Protein AF-A0A1H8EI28-F1 (afdb_monomer)

Radius of gyration: 24.83 Å; Cα contacts (8 Å, |Δi|>4): 135; chains: 1; bounding box: 76×36×59 Å

Sequence (163 aa):
MAGVNFTVLGVEECAAFFKELGKVPQKTVKKAARAGAVMVRKKILSSGHLPVKDGHLRDSIIVMERKNGKKRNRSGKAEFDVANNPDLNFVFQKKIKEVGKYGGTSQTGYYPASMEYGFKSAKGFVPGHHYMRDTAEAEESAVQNKMLEVISKDIDALQRGMK

Mean predicted aligned error: 13.64 Å

Secondary structure (DSSP, 8-state):
--------TTHHHHHHHHHHT-S--HHHHHHHHHHHHHHHHHHHHHSS-SPP--SHHHHTEEEEE-GGGG-TT--PPPPEEEEE-GGGHHHHEEEPSSTTTTS-S-SEEEHHHHHHH-EEETTEEE----HHHHHHHHTHHHHHHHHHHHHHHHHHHHHHHT-

Foldseek 3Di:
DDDDDDDDPCPVVVVVVCVVVVDQPPVLLVVLLVQLVVVLVVLLVVVVLDDDPPVLQVVQWDWAFDCVCPPPPDNDPTDIDTGGHPVCCVVQWDADPDACPFDDNDRTDGPVVCQQAFDADPVGTDGHPVSSPVSCVVCVVVSVVSSVVSSVVVVVVVVVVVD

Structure (mmCIF, N/CA/C/O backbone):
data_AF-A0A1H8EI28-F1
#
_entry.id   AF-A0A1H8EI28-F1
#
loop_
_atom_site.group_PDB
_atom_site.id
_atom_site.type_symbol
_atom_site.label_atom_id
_atom_site.label_alt_id
_atom_site.label_comp_id
_atom_site.label_asym_id
_atom_site.label_entity_id
_atom_site.label_seq_id
_atom_site.pdbx_PDB_ins_code
_atom_site.Cartn_x
_atom_site.Cartn_y
_atom_site.Cartn_z
_atom_site.occupancy
_atom_site.B_iso_or_equiv
_atom_site.auth_seq_id
_atom_site.auth_comp_id
_atom_site.auth_asym_id
_atom_site.auth_atom_id
_atom_site.pdbx_PDB_model_num
ATOM 1 N N . MET A 1 1 ? -40.457 16.018 -12.475 1.00 41.28 1 MET A N 1
ATOM 2 C CA . MET A 1 1 ? -39.959 14.996 -11.531 1.00 41.28 1 MET A CA 1
ATOM 3 C C . MET A 1 1 ? -39.845 15.659 -10.173 1.00 41.28 1 MET A C 1
ATOM 5 O O . MET A 1 1 ? -39.185 16.686 -10.088 1.00 41.28 1 MET A O 1
ATOM 9 N N . ALA A 1 2 ? -40.576 15.174 -9.170 1.00 46.12 2 ALA A N 1
ATOM 10 C CA . ALA A 1 2 ? -40.601 15.784 -7.844 1.00 46.12 2 ALA A CA 1
ATOM 11 C C . ALA A 1 2 ? -39.224 15.626 -7.180 1.00 46.12 2 ALA A C 1
ATOM 13 O O . ALA A 1 2 ? -38.759 14.504 -6.987 1.00 46.12 2 ALA A O 1
ATOM 14 N N . GLY A 1 3 ? -38.555 16.747 -6.901 1.00 48.47 3 GLY A N 1
ATOM 15 C CA . GLY A 1 3 ? -37.279 16.769 -6.191 1.00 48.47 3 GLY A CA 1
ATOM 16 C C . GLY A 1 3 ? -37.493 16.309 -4.756 1.00 48.47 3 GLY A C 1
ATOM 17 O O . GLY A 1 3 ? -38.261 16.921 -4.016 1.00 48.47 3 GLY A O 1
ATOM 18 N N . VAL A 1 4 ? -36.861 15.201 -4.377 1.00 48.41 4 VAL A N 1
ATOM 19 C CA . VAL A 1 4 ? -36.917 14.717 -3.000 1.00 48.41 4 VAL A CA 1
ATOM 20 C C . VAL A 1 4 ? -35.989 15.598 -2.167 1.00 48.41 4 VAL A C 1
ATOM 22 O O . VAL A 1 4 ? -34.771 15.532 -2.304 1.00 48.41 4 VAL A O 1
ATOM 25 N N . ASN A 1 5 ? -36.579 16.451 -1.332 1.00 46.69 5 ASN A N 1
ATOM 26 C CA . ASN A 1 5 ? -35.862 17.258 -0.352 1.00 46.69 5 ASN A CA 1
ATOM 27 C C . ASN A 1 5 ? -35.710 16.431 0.928 1.00 46.69 5 ASN A C 1
ATOM 29 O O . ASN A 1 5 ? -36.695 16.191 1.623 1.00 46.69 5 ASN A O 1
ATOM 33 N N . PHE A 1 6 ? -34.495 15.984 1.242 1.00 53.25 6 PHE A N 1
ATOM 34 C CA . PHE A 1 6 ? -34.201 15.361 2.534 1.00 53.25 6 PHE A CA 1
ATOM 35 C C . PHE A 1 6 ? -33.633 16.422 3.476 1.00 53.25 6 PHE A C 1
ATOM 37 O O . PHE A 1 6 ? -32.606 17.034 3.186 1.00 53.25 6 PHE A O 1
ATOM 44 N N . THR A 1 7 ? -34.284 16.621 4.617 1.00 57.53 7 THR A N 1
ATOM 45 C CA . THR A 1 7 ? -33.734 17.361 5.752 1.00 57.53 7 THR A CA 1
ATOM 46 C C . THR A 1 7 ? -33.052 16.369 6.684 1.00 57.53 7 THR A C 1
ATOM 48 O O . THR A 1 7 ? -33.690 15.497 7.271 1.00 57.53 7 THR A O 1
ATOM 51 N N . VAL A 1 8 ? -31.729 16.470 6.800 1.00 58.19 8 VAL A N 1
ATOM 52 C CA . VAL A 1 8 ? -30.965 15.654 7.748 1.00 58.19 8 VAL A CA 1
ATOM 53 C C . VAL A 1 8 ? -31.115 16.291 9.127 1.00 58.19 8 VAL A C 1
ATOM 55 O O . VAL A 1 8 ? -30.516 17.325 9.413 1.00 58.19 8 VAL A O 1
ATOM 58 N N . LEU A 1 9 ? -31.964 15.704 9.966 1.00 55.00 9 LEU A N 1
ATOM 59 C CA . LEU A 1 9 ? -32.138 16.118 11.359 1.00 55.00 9 LEU A CA 1
ATOM 60 C C . LEU A 1 9 ? -30.943 15.626 12.196 1.00 55.00 9 LEU A C 1
ATOM 62 O O . LEU A 1 9 ? -30.481 14.502 12.005 1.00 55.00 9 LEU A O 1
ATOM 66 N N . GLY A 1 10 ? -30.439 16.468 13.104 1.00 61.78 10 GLY A N 1
ATOM 67 C CA . GLY A 1 10 ? -29.381 16.102 14.059 1.00 61.78 10 GLY A CA 1
ATOM 68 C C . GLY A 1 10 ? -27.937 16.379 13.618 1.00 61.78 10 GLY A C 1
ATOM 69 O O . GLY A 1 10 ? -27.001 15.996 14.314 1.00 61.78 10 GLY A O 1
ATOM 70 N N . VAL A 1 11 ? -27.710 17.070 12.493 1.00 70.56 11 VAL A N 1
ATOM 71 C CA . VAL A 1 11 ? -26.342 17.424 12.047 1.00 70.56 11 VAL A CA 1
ATOM 72 C C . VAL A 1 11 ? -25.668 18.392 13.022 1.00 70.56 11 VAL A C 1
ATOM 74 O O . VAL A 1 11 ? -24.495 18.224 13.352 1.00 70.56 11 VAL A O 1
ATOM 77 N N . GLU A 1 12 ? -26.413 19.381 13.515 1.00 70.06 12 GLU A N 1
ATOM 78 C CA . GLU A 1 12 ? -25.914 20.357 14.490 1.00 70.06 12 GLU A CA 1
ATOM 79 C C . GLU A 1 12 ? -25.647 19.715 15.856 1.00 70.06 12 GLU A C 1
ATOM 81 O O . GLU A 1 12 ? -24.627 20.002 16.479 1.00 70.06 12 GLU A O 1
ATOM 86 N N . GLU A 1 13 ? -26.499 18.780 16.279 1.00 67.31 13 GLU A N 1
ATOM 87 C CA . GLU A 1 13 ? -26.336 18.000 17.511 1.00 67.31 13 GLU A CA 1
ATOM 88 C C . GLU A 1 13 ? -25.124 17.067 17.419 1.00 67.31 13 GLU A C 1
ATOM 90 O O . GLU A 1 13 ? -24.310 17.022 18.338 1.00 67.31 13 GLU A O 1
ATOM 95 N N . CYS A 1 14 ? -24.924 16.392 16.280 1.00 63.12 14 CYS A N 1
ATOM 96 C CA . CYS A 1 14 ? -23.700 15.641 16.011 1.00 63.12 14 CYS A CA 1
ATOM 97 C C . CYS A 1 14 ? -22.464 16.548 16.047 1.00 63.12 14 CYS A C 1
ATOM 99 O O . CYS A 1 14 ? -21.460 16.191 16.660 1.00 63.12 14 CYS A O 1
ATOM 101 N N . ALA A 1 15 ? -22.516 17.725 15.419 1.00 64.75 15 ALA A N 1
ATOM 102 C CA . ALA A 1 15 ? -21.398 18.666 15.407 1.00 64.75 15 ALA A CA 1
ATOM 103 C C . ALA A 1 15 ? -21.073 19.211 16.812 1.00 64.75 15 ALA A C 1
ATOM 105 O O . ALA A 1 15 ? -19.897 19.333 17.166 1.00 64.75 15 ALA A O 1
ATOM 106 N N . ALA A 1 16 ? -22.092 19.500 17.626 1.00 67.06 16 ALA A N 1
ATOM 107 C CA . ALA A 1 16 ? -21.946 19.899 19.023 1.00 67.06 16 ALA A CA 1
ATOM 108 C C . ALA A 1 16 ? -21.378 18.756 19.880 1.00 67.06 16 ALA A C 1
ATOM 110 O O . ALA A 1 16 ? -20.442 18.973 20.645 1.00 67.06 16 ALA A O 1
ATOM 111 N N . PHE A 1 17 ? -21.844 17.526 19.663 1.00 61.97 17 PHE A N 1
ATOM 112 C CA . PHE A 1 17 ? -21.343 16.331 20.335 1.00 61.97 17 PHE A CA 1
ATOM 113 C C . PHE A 1 17 ? -19.871 16.048 20.000 1.00 61.97 17 PHE A C 1
ATOM 115 O O . PHE A 1 17 ? -19.081 15.744 20.890 1.00 61.97 17 PHE A O 1
ATOM 122 N N . PHE A 1 18 ? -19.448 16.224 18.742 1.00 62.34 18 PHE A N 1
ATOM 123 C CA . PHE A 1 18 ? -18.032 16.127 18.362 1.00 62.34 18 PHE A CA 1
ATOM 124 C C . PHE A 1 18 ? -17.171 17.252 18.958 1.00 62.34 18 PHE A C 1
ATOM 126 O O . PHE A 1 18 ? -15.996 17.014 19.249 1.00 62.34 18 PHE A O 1
ATOM 133 N N . LYS A 1 19 ? -17.736 18.451 19.174 1.00 64.31 19 LYS A N 1
ATOM 134 C CA . LYS A 1 19 ? -17.075 19.538 19.918 1.00 64.31 19 LYS A CA 1
ATOM 135 C C . LYS A 1 19 ? -16.934 19.210 21.410 1.00 64.31 19 LYS A C 1
ATOM 137 O O . LYS A 1 19 ? -15.854 19.427 21.951 1.00 64.31 19 LYS A O 1
ATOM 142 N N . GLU A 1 20 ? -17.968 18.662 22.052 1.00 61.84 20 GLU A N 1
ATOM 143 C CA . GLU A 1 20 ? -17.941 18.254 23.469 1.00 61.84 20 GLU A CA 1
ATOM 144 C C . GLU A 1 20 ? -17.025 17.054 23.729 1.00 61.84 20 GLU A C 1
ATOM 146 O O . GLU A 1 20 ? -16.303 17.033 24.725 1.00 61.84 20 GLU A O 1
ATOM 151 N N . LEU A 1 21 ? -16.976 16.080 22.813 1.00 62.72 21 LEU A N 1
ATOM 152 C CA . LEU A 1 21 ? -16.053 14.944 22.910 1.00 62.72 21 LEU A CA 1
ATOM 153 C C . LEU A 1 21 ? -14.578 15.366 22.850 1.00 62.72 21 LEU A C 1
ATOM 155 O O . LEU A 1 21 ? -13.703 14.591 23.240 1.00 62.72 21 LEU A O 1
ATOM 159 N N . GLY A 1 22 ? -14.290 16.564 22.331 1.00 67.38 22 GLY A N 1
ATOM 160 C CA . GLY A 1 22 ? -12.957 17.147 22.188 1.00 67.38 22 GLY A CA 1
ATOM 161 C C . GLY A 1 22 ? -12.066 16.400 21.190 1.00 67.38 22 GLY A C 1
ATOM 162 O O . GLY A 1 22 ? -11.746 16.908 20.118 1.00 67.38 22 GLY A O 1
ATOM 163 N N . LYS A 1 23 ? -11.640 15.180 21.538 1.00 62.19 23 LYS A N 1
ATOM 164 C CA . LYS A 1 23 ? -10.905 14.251 20.672 1.00 62.19 23 LYS A CA 1
ATOM 165 C C . LYS A 1 23 ? -11.630 12.914 20.656 1.00 62.19 23 LYS A C 1
ATOM 167 O O . LYS A 1 23 ? -11.669 12.211 21.663 1.00 62.19 23 LYS A O 1
ATOM 172 N N . VAL A 1 24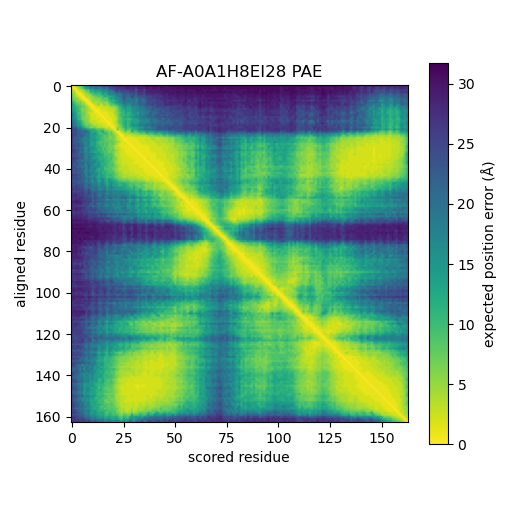 ? -12.122 12.523 19.483 1.00 68.00 24 VAL A N 1
ATOM 173 C CA . VAL A 1 24 ? -12.603 11.155 19.254 1.00 68.00 24 VAL A CA 1
ATOM 174 C C . VAL A 1 24 ? -11.494 10.179 19.672 1.00 68.00 24 VAL A C 1
ATOM 176 O O . VAL A 1 24 ? -10.334 10.393 19.289 1.00 68.00 24 VAL A O 1
ATOM 179 N N . PRO A 1 25 ? -11.793 9.120 20.450 1.00 78.19 25 PRO A N 1
ATOM 180 C CA . PRO A 1 25 ? -10.777 8.187 20.904 1.00 78.19 25 PRO A CA 1
ATOM 181 C C . PRO A 1 25 ? -9.934 7.683 19.734 1.00 78.19 25 PRO A C 1
ATOM 183 O O . PRO A 1 25 ? -10.450 7.190 18.729 1.00 78.19 25 PRO A O 1
ATOM 186 N N . GLN A 1 26 ? -8.609 7.769 19.865 1.00 80.06 26 GLN A N 1
ATOM 187 C CA . GLN A 1 26 ? -7.695 7.403 18.779 1.00 80.06 26 GLN A CA 1
ATOM 188 C C . GLN A 1 26 ? -7.910 5.952 18.306 1.00 80.06 26 GLN A C 1
ATOM 190 O O . GLN A 1 26 ? -7.687 5.637 17.138 1.00 80.06 26 GLN A O 1
ATOM 195 N N . LYS A 1 27 ? -8.361 5.063 19.204 1.00 82.81 27 LYS A N 1
ATOM 196 C CA . LYS A 1 27 ? -8.732 3.676 18.883 1.00 82.81 27 LYS A CA 1
ATOM 197 C C . LYS A 1 27 ? -9.883 3.614 17.872 1.00 82.81 27 LYS A C 1
ATOM 199 O O . LYS A 1 27 ? -9.766 2.890 16.885 1.00 82.81 27 LYS A O 1
ATOM 204 N N . THR A 1 28 ? -10.927 4.411 18.073 1.00 86.31 28 THR A N 1
ATOM 205 C CA . THR A 1 28 ? -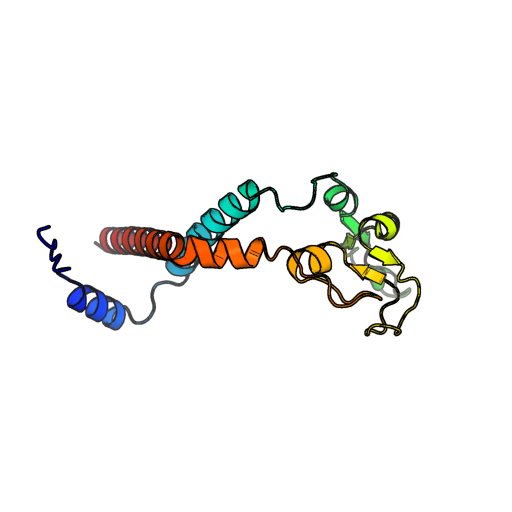12.097 4.508 17.190 1.00 86.31 28 THR A CA 1
ATOM 206 C C . THR A 1 28 ? -11.711 5.044 15.817 1.00 86.31 28 THR A C 1
ATOM 208 O O . THR A 1 28 ? -12.014 4.425 14.797 1.00 86.31 28 THR A O 1
ATOM 211 N N . VAL A 1 29 ? -10.929 6.127 15.778 1.00 85.81 29 VAL A N 1
ATOM 212 C CA . VAL A 1 29 ? -10.443 6.717 14.519 1.00 85.81 29 VAL A CA 1
ATOM 213 C C . VAL A 1 29 ? -9.576 5.723 13.741 1.00 85.81 29 VAL A C 1
ATOM 215 O O . VAL A 1 29 ? -9.779 5.522 12.546 1.00 85.81 29 VAL A O 1
ATOM 218 N N . LYS A 1 30 ? -8.646 5.030 14.415 1.00 89.06 30 LYS A N 1
ATOM 219 C CA . LYS A 1 30 ? -7.808 3.989 13.792 1.00 89.06 30 LYS A CA 1
ATOM 220 C C . LYS A 1 30 ? -8.646 2.837 13.232 1.00 89.06 30 LYS A C 1
ATOM 222 O O . LYS A 1 30 ? -8.347 2.335 12.149 1.00 89.06 30 LYS A O 1
ATOM 227 N N . LYS A 1 31 ? -9.690 2.415 13.951 1.00 89.62 31 LYS A N 1
ATOM 228 C CA . LYS A 1 31 ? -10.606 1.347 13.524 1.00 89.62 31 LYS A CA 1
ATOM 229 C C . LYS A 1 31 ? -11.379 1.746 12.265 1.00 89.62 31 LYS A C 1
ATOM 231 O O . LYS A 1 31 ? -11.426 0.966 11.315 1.00 89.62 31 LYS A O 1
ATOM 236 N N . ALA A 1 32 ? -11.906 2.966 12.229 1.00 88.38 32 ALA A N 1
ATOM 237 C CA . ALA A 1 32 ? -12.607 3.508 11.072 1.00 88.38 32 ALA A CA 1
ATOM 238 C C . ALA A 1 32 ? -11.685 3.677 9.860 1.00 88.38 32 ALA A C 1
ATOM 240 O O . ALA A 1 32 ? -11.982 3.149 8.790 1.00 88.38 32 ALA A O 1
ATOM 241 N N . ALA A 1 33 ? -10.517 4.301 10.042 1.00 89.19 33 ALA A N 1
ATOM 242 C CA . ALA A 1 33 ? -9.517 4.451 8.986 1.00 89.19 33 ALA A CA 1
ATOM 243 C C . ALA A 1 33 ? -9.104 3.092 8.393 1.00 89.19 33 ALA A C 1
ATOM 245 O O . ALA A 1 33 ? -8.998 2.941 7.177 1.00 89.19 33 ALA A O 1
ATOM 246 N N . ARG A 1 34 ? -8.944 2.061 9.236 1.00 91.69 34 ARG A N 1
ATOM 247 C CA . ARG A 1 34 ? -8.654 0.698 8.775 1.00 91.69 34 ARG A CA 1
ATOM 248 C C . ARG A 1 34 ? -9.803 0.106 7.959 1.00 91.69 34 ARG A C 1
ATOM 250 O O . ARG A 1 34 ? -9.537 -0.563 6.964 1.00 91.69 34 ARG A O 1
ATOM 257 N N . ALA A 1 35 ? -11.054 0.336 8.352 1.00 91.44 35 ALA A N 1
ATOM 258 C CA . ALA A 1 35 ? -12.216 -0.131 7.596 1.00 91.44 35 ALA A CA 1
ATOM 259 C C . ALA A 1 35 ? -12.286 0.516 6.201 1.00 91.44 35 ALA A C 1
ATOM 261 O O . ALA A 1 35 ? -12.477 -0.198 5.215 1.00 91.44 35 ALA A O 1
ATOM 262 N N . GLY A 1 36 ? -12.043 1.828 6.118 1.00 89.19 36 GLY A N 1
ATOM 263 C CA . GLY A 1 36 ? -11.926 2.555 4.853 1.00 89.19 36 GLY A CA 1
ATOM 264 C C . GLY A 1 36 ? -10.801 2.010 3.971 1.00 89.19 36 GLY A C 1
ATOM 265 O O . GLY A 1 36 ? -11.035 1.596 2.837 1.00 89.19 36 GLY A O 1
ATOM 266 N N . ALA A 1 37 ? -9.593 1.878 4.525 1.00 89.31 37 ALA A N 1
ATOM 267 C CA . ALA A 1 37 ? -8.438 1.335 3.808 1.00 89.31 37 ALA A CA 1
ATOM 268 C C . ALA A 1 37 ? -8.666 -0.097 3.287 1.00 89.31 37 ALA A C 1
ATOM 270 O O . ALA A 1 37 ? -8.206 -0.449 2.201 1.00 89.31 37 ALA A O 1
ATOM 271 N N . VAL A 1 38 ? -9.391 -0.942 4.031 1.00 91.81 38 VAL A N 1
ATOM 272 C CA . VAL A 1 38 ? -9.742 -2.301 3.584 1.00 91.81 38 VAL A CA 1
ATOM 273 C C . VAL A 1 38 ? -10.693 -2.271 2.387 1.00 91.81 38 VAL A C 1
ATOM 275 O O . VAL A 1 38 ? -10.546 -3.111 1.499 1.00 91.81 38 VAL A O 1
ATOM 278 N N . MET A 1 39 ? -11.641 -1.330 2.340 1.00 92.00 39 MET A N 1
ATOM 279 C CA . MET A 1 39 ? -12.548 -1.168 1.200 1.00 92.00 39 MET A CA 1
ATOM 280 C C . MET A 1 39 ? -11.773 -0.789 -0.065 1.00 92.00 39 MET A C 1
ATOM 282 O O . MET A 1 39 ? -11.847 -1.519 -1.054 1.00 92.00 39 MET A O 1
ATOM 286 N N . VAL A 1 40 ? -10.946 0.261 0.011 1.00 90.19 40 VAL A N 1
ATOM 287 C CA . VAL A 1 40 ? -10.090 0.695 -1.107 1.00 90.19 40 VAL A CA 1
ATOM 288 C C . VAL A 1 40 ? -9.178 -0.444 -1.555 1.00 90.19 40 VAL A C 1
ATOM 290 O O . VAL A 1 40 ? -9.106 -0.766 -2.736 1.00 90.19 40 VAL A O 1
ATOM 293 N N . ARG A 1 41 ? -8.541 -1.149 -0.610 1.00 89.00 41 ARG A N 1
ATOM 294 C CA . ARG A 1 41 ? -7.678 -2.295 -0.922 1.00 89.00 41 ARG A CA 1
ATOM 295 C C . ARG A 1 41 ? -8.416 -3.391 -1.689 1.00 89.00 41 ARG A C 1
ATOM 297 O O . ARG A 1 41 ? -7.838 -3.965 -2.605 1.00 89.00 41 ARG A O 1
ATOM 304 N N . LYS A 1 42 ? -9.657 -3.719 -1.318 1.00 89.56 42 LYS A N 1
ATOM 305 C CA . LYS A 1 42 ? -10.456 -4.724 -2.040 1.00 89.56 42 LYS A CA 1
ATOM 306 C C . LYS A 1 42 ? -10.749 -4.282 -3.471 1.00 89.56 42 LYS A C 1
ATOM 308 O O . LYS A 1 42 ? -10.648 -5.107 -4.370 1.00 89.56 42 LYS A O 1
ATOM 313 N N . LYS A 1 43 ? -11.046 -2.998 -3.672 1.00 88.62 43 LYS A N 1
ATOM 314 C CA . LYS A 1 43 ? -11.314 -2.423 -4.993 1.00 88.62 43 LYS A CA 1
ATOM 315 C C . LYS A 1 43 ? -10.071 -2.392 -5.878 1.00 88.62 43 LYS A C 1
ATOM 317 O O . LYS A 1 43 ? -10.140 -2.828 -7.022 1.00 88.62 43 LYS A O 1
ATOM 322 N N . ILE A 1 44 ? -8.921 -2.019 -5.313 1.00 85.81 44 ILE A N 1
ATOM 323 C CA . ILE A 1 44 ? -7.623 -2.111 -5.998 1.00 85.81 44 ILE A CA 1
ATOM 324 C C . ILE A 1 44 ? -7.341 -3.567 -6.391 1.00 85.81 44 ILE A C 1
ATOM 326 O O . ILE A 1 44 ? -6.932 -3.836 -7.512 1.00 85.81 44 ILE A O 1
ATOM 330 N N . LEU A 1 45 ? -7.603 -4.528 -5.495 1.00 83.75 45 LEU A N 1
ATOM 331 C CA . LEU A 1 45 ? -7.441 -5.959 -5.789 1.00 83.75 45 LEU A CA 1
ATOM 332 C C . LEU A 1 45 ? -8.320 -6.452 -6.945 1.00 83.75 45 LEU A C 1
ATOM 334 O O . LEU A 1 45 ? -7.922 -7.388 -7.633 1.00 83.75 45 LEU A O 1
ATOM 338 N N . SER A 1 46 ? -9.476 -5.826 -7.170 1.00 84.38 46 SER A N 1
ATOM 339 C CA . SER A 1 46 ? -10.388 -6.144 -8.271 1.00 84.38 46 SER A CA 1
ATOM 340 C C . SER A 1 46 ? -10.196 -5.293 -9.530 1.00 84.38 46 SER A C 1
ATOM 342 O O . SER A 1 46 ? -10.880 -5.552 -10.512 1.00 84.38 46 SER A O 1
ATOM 344 N N . SER A 1 47 ? -9.306 -4.292 -9.534 1.00 80.44 47 SER A N 1
ATOM 345 C CA . SER A 1 47 ? -9.178 -3.357 -10.665 1.00 80.44 47 SER A CA 1
ATOM 346 C C . SER A 1 47 ? -8.535 -3.980 -11.908 1.00 80.44 47 SER A C 1
ATOM 348 O O . SER A 1 47 ? -8.607 -3.410 -12.987 1.00 80.44 47 SER A O 1
ATOM 350 N N . GLY A 1 48 ? -7.877 -5.137 -11.771 1.00 78.81 48 GLY A N 1
ATOM 351 C CA . GLY A 1 48 ? -7.184 -5.815 -12.874 1.00 78.81 48 GLY A CA 1
ATOM 352 C C . GLY A 1 48 ? -5.876 -5.145 -13.317 1.00 78.81 48 GLY A C 1
ATOM 353 O O . GLY A 1 48 ? -5.149 -5.720 -14.119 1.00 78.81 48 GLY A O 1
ATOM 354 N N . HIS A 1 49 ? -5.535 -3.978 -12.764 1.00 75.81 49 HIS A N 1
ATOM 355 C CA . HIS A 1 49 ? -4.315 -3.222 -13.085 1.00 75.81 49 HIS A CA 1
ATOM 356 C C . HIS A 1 49 ? -3.127 -3.546 -12.172 1.00 75.81 49 HIS A C 1
ATOM 358 O O . HIS A 1 49 ? -2.035 -3.004 -12.339 1.00 75.81 49 HIS A O 1
ATOM 364 N N . LEU A 1 50 ? -3.330 -4.419 -11.184 1.00 73.81 50 LEU A N 1
ATOM 365 C CA . LEU A 1 50 ? -2.266 -4.835 -10.283 1.00 73.81 50 LEU A CA 1
ATOM 366 C C . LEU A 1 50 ? -1.201 -5.661 -11.012 1.00 73.81 50 LEU A C 1
ATOM 368 O O . LEU A 1 50 ? -1.544 -6.515 -11.834 1.00 73.81 50 LEU A O 1
ATOM 372 N N . PRO A 1 51 ? 0.080 -5.502 -10.635 1.00 72.06 51 PRO A N 1
ATOM 373 C CA . PRO A 1 51 ? 1.129 -6.410 -11.067 1.00 72.06 51 PRO A CA 1
ATOM 374 C C . PRO A 1 51 ? 0.785 -7.866 -10.729 1.00 72.06 51 PRO A C 1
ATOM 376 O O . PRO A 1 51 ? 0.252 -8.162 -9.652 1.00 72.06 51 PRO A O 1
ATOM 379 N N . VAL A 1 52 ? 1.114 -8.773 -11.651 1.00 74.00 52 VAL A N 1
ATOM 380 C CA . VAL A 1 52 ? 0.887 -10.213 -11.490 1.00 74.00 52 VAL A CA 1
ATOM 381 C C . VAL A 1 52 ? 1.632 -10.720 -10.253 1.00 74.00 52 VAL A C 1
ATOM 383 O O . VAL A 1 52 ? 2.768 -10.333 -9.970 1.00 74.00 52 VAL A O 1
ATOM 386 N N . LYS A 1 53 ? 0.965 -11.571 -9.467 1.00 72.38 53 LYS A N 1
ATOM 387 C CA . LYS A 1 53 ? 1.561 -12.190 -8.281 1.00 72.38 53 LYS A CA 1
ATOM 388 C C . LYS A 1 53 ? 2.374 -13.415 -8.681 1.00 72.38 53 LYS A C 1
ATOM 390 O O . LYS A 1 53 ? 1.903 -14.535 -8.533 1.00 72.38 53 LYS A O 1
ATOM 395 N N . ASP A 1 54 ? 3.616 -13.186 -9.081 1.00 77.56 54 ASP A N 1
ATOM 396 C CA . ASP A 1 54 ? 4.545 -14.270 -9.433 1.00 77.56 54 ASP A CA 1
ATOM 397 C C . ASP A 1 54 ? 5.177 -14.951 -8.202 1.00 77.56 54 ASP A C 1
ATOM 399 O O . ASP A 1 54 ? 5.914 -15.920 -8.322 1.00 77.56 54 ASP A O 1
ATOM 403 N N . GLY A 1 55 ? 4.919 -14.445 -6.988 1.00 78.75 55 GLY A N 1
ATOM 404 C CA . GLY A 1 55 ? 5.468 -14.991 -5.737 1.00 78.75 55 GLY A CA 1
ATOM 405 C C . GLY A 1 55 ? 6.878 -14.500 -5.395 1.00 78.75 55 GLY A C 1
ATOM 406 O O . GLY A 1 55 ? 7.240 -14.490 -4.221 1.00 78.75 55 GLY A O 1
ATOM 407 N N . HIS A 1 56 ? 7.602 -13.940 -6.366 1.00 81.06 56 HIS A N 1
ATOM 408 C CA . HIS A 1 56 ? 8.984 -13.484 -6.201 1.00 81.06 56 HIS A CA 1
ATOM 409 C C . HIS A 1 56 ? 9.212 -12.537 -5.018 1.00 81.06 56 HIS A C 1
ATOM 411 O O . HIS A 1 56 ? 10.265 -12.601 -4.398 1.00 81.06 56 HIS A O 1
ATOM 417 N N . LEU A 1 57 ? 8.251 -11.666 -4.672 1.00 80.50 57 LEU A N 1
ATOM 418 C CA . LEU A 1 57 ? 8.385 -10.765 -3.515 1.00 80.50 57 LEU A CA 1
ATOM 419 C C . LEU A 1 57 ? 8.420 -11.526 -2.184 1.00 80.50 57 LEU A C 1
ATOM 421 O O . LEU A 1 57 ? 9.076 -11.103 -1.241 1.00 80.50 57 LEU A O 1
ATOM 425 N N . ARG A 1 58 ? 7.692 -12.642 -2.087 1.00 80.06 58 ARG A N 1
ATOM 426 C CA . ARG A 1 58 ? 7.736 -13.503 -0.905 1.00 80.06 58 ARG A CA 1
ATOM 427 C C . ARG A 1 58 ? 9.078 -14.223 -0.838 1.00 80.06 58 ARG A C 1
ATOM 429 O O . ARG A 1 58 ? 9.686 -14.244 0.225 1.00 80.06 58 ARG A O 1
ATOM 436 N N . ASP A 1 59 ? 9.536 -14.741 -1.972 1.00 83.50 59 ASP A N 1
ATOM 437 C CA . ASP A 1 59 ? 10.806 -15.466 -2.083 1.00 83.50 59 ASP A CA 1
ATOM 438 C C . ASP A 1 59 ? 12.017 -14.544 -1.894 1.00 83.50 59 ASP A C 1
ATOM 440 O O . ASP A 1 59 ? 13.092 -14.980 -1.484 1.00 83.50 59 ASP A O 1
ATOM 444 N N . SER A 1 60 ? 11.846 -13.246 -2.157 1.00 83.69 60 SER A N 1
ATOM 445 C CA . SER A 1 60 ? 12.883 -12.250 -1.934 1.00 83.69 60 SER A CA 1
ATOM 446 C C . SER A 1 60 ? 13.028 -11.838 -0.488 1.00 83.69 60 SER A C 1
ATOM 448 O O . SER A 1 60 ? 14.046 -11.249 -0.160 1.00 83.69 60 SER A O 1
ATOM 450 N N . ILE A 1 61 ? 12.073 -12.103 0.396 1.00 86.50 61 ILE A N 1
ATOM 451 C CA . ILE A 1 61 ? 12.226 -11.714 1.796 1.00 86.50 61 ILE A CA 1
ATOM 452 C C . ILE A 1 61 ? 1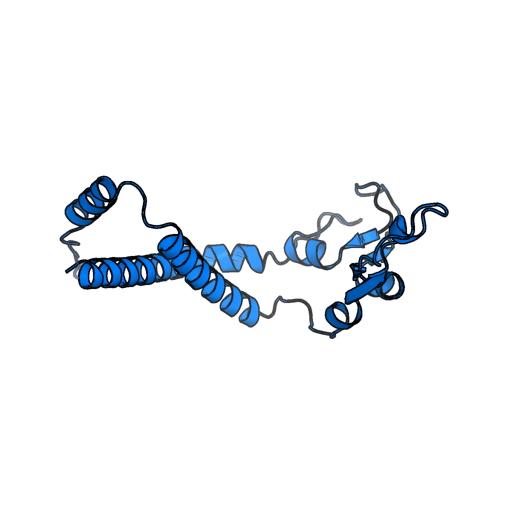3.125 -12.739 2.485 1.00 86.50 61 ILE A C 1
ATOM 454 O O . ILE A 1 61 ? 12.724 -13.874 2.733 1.00 86.50 61 ILE A O 1
ATOM 458 N N . ILE A 1 62 ? 14.342 -12.317 2.818 1.00 87.56 62 ILE A N 1
ATOM 459 C CA . ILE A 1 62 ? 15.322 -13.120 3.544 1.00 87.56 62 ILE A CA 1
ATOM 460 C C . ILE A 1 62 ? 15.609 -12.507 4.909 1.00 87.56 62 ILE A C 1
ATOM 462 O O . ILE A 1 62 ? 15.533 -11.294 5.116 1.00 87.56 62 ILE A O 1
ATOM 466 N N . VAL A 1 63 ? 15.964 -13.369 5.853 1.00 87.06 63 VAL A N 1
ATOM 467 C CA . VAL A 1 63 ? 16.446 -12.964 7.170 1.00 87.06 63 VAL A CA 1
ATOM 468 C C . VAL A 1 63 ? 17.969 -12.967 7.110 1.00 87.06 63 VAL A C 1
ATOM 470 O O . VAL A 1 63 ? 18.584 -14.016 6.935 1.00 87.06 63 VAL A O 1
ATOM 473 N N . MET A 1 64 ? 18.579 -11.789 7.208 1.00 80.00 64 MET A N 1
ATOM 474 C CA . MET A 1 64 ? 20.029 -11.623 7.188 1.00 80.00 64 MET A CA 1
ATOM 475 C C . MET A 1 64 ? 20.546 -11.332 8.591 1.00 80.00 64 MET A C 1
ATOM 477 O O . MET A 1 64 ? 20.050 -10.443 9.275 1.00 80.00 64 MET A O 1
ATOM 481 N N . GLU A 1 65 ? 21.588 -12.044 9.015 1.00 75.75 65 GLU A N 1
ATOM 482 C CA . GLU A 1 65 ? 22.323 -11.677 10.224 1.00 75.75 65 GLU A CA 1
ATOM 483 C C . GLU A 1 65 ? 22.978 -10.302 10.011 1.00 75.75 65 GLU A C 1
ATOM 485 O O . GLU A 1 65 ? 23.737 -10.081 9.058 1.00 75.75 65 GLU A O 1
ATOM 490 N N . ARG A 1 66 ? 22.689 -9.350 10.898 1.00 68.81 66 ARG A N 1
ATOM 491 C CA . ARG A 1 66 ? 23.254 -8.008 10.838 1.00 68.81 66 ARG A CA 1
ATOM 492 C C . ARG A 1 66 ? 24.754 -8.106 11.106 1.00 68.81 66 ARG A C 1
ATOM 494 O O . ARG A 1 66 ? 25.191 -8.414 12.214 1.00 68.81 66 ARG A O 1
ATOM 501 N N . LYS A 1 67 ? 25.572 -7.769 10.101 1.00 60.41 67 LYS A N 1
ATOM 502 C CA . LYS A 1 67 ? 27.051 -7.835 10.165 1.00 60.41 67 LYS A CA 1
ATOM 503 C C . LYS A 1 67 ? 27.669 -7.080 11.357 1.00 60.41 67 LYS A C 1
ATOM 505 O O . LYS A 1 67 ? 28.804 -7.362 11.735 1.00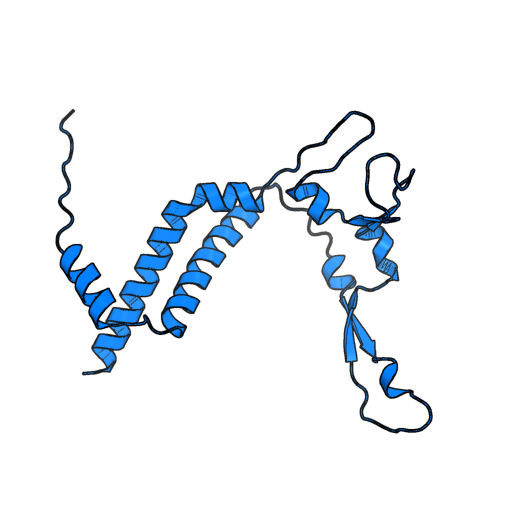 60.41 67 LYS A O 1
ATOM 510 N N . ASN A 1 68 ? 26.929 -6.163 11.984 1.00 52.47 68 ASN A N 1
ATOM 511 C CA . ASN A 1 68 ? 27.354 -5.430 13.179 1.00 52.47 68 ASN A CA 1
ATOM 512 C C . ASN A 1 68 ? 27.576 -6.322 14.416 1.00 52.47 68 ASN A C 1
ATOM 514 O O . ASN A 1 68 ? 28.335 -5.917 15.295 1.00 52.47 68 ASN A O 1
ATOM 518 N N . GLY A 1 69 ? 27.020 -7.542 14.456 1.00 49.00 69 GLY A N 1
ATOM 519 C CA . GLY A 1 69 ? 27.323 -8.541 15.492 1.00 49.00 69 GLY A CA 1
ATOM 520 C C . GLY A 1 69 ? 28.746 -9.120 15.418 1.00 49.00 69 GLY A C 1
ATOM 521 O O . GLY A 1 69 ? 29.202 -9.751 16.365 1.00 49.00 69 GLY A O 1
ATOM 522 N N . LYS A 1 70 ? 29.478 -8.874 14.318 1.00 47.94 70 LYS A N 1
ATOM 523 C CA . LYS A 1 70 ? 30.851 -9.360 14.078 1.00 47.94 70 LYS A CA 1
ATOM 524 C C . LYS A 1 70 ? 31.890 -8.237 14.022 1.00 47.94 70 LYS A C 1
ATOM 526 O O . LYS A 1 70 ? 32.941 -8.395 13.399 1.00 47.94 70 LYS A O 1
ATOM 531 N N . LYS A 1 71 ? 31.669 -7.100 14.699 1.00 51.47 71 LYS A N 1
ATOM 532 C CA . LYS A 1 71 ? 32.818 -6.261 15.080 1.00 51.47 71 LYS A CA 1
ATOM 533 C C . LYS 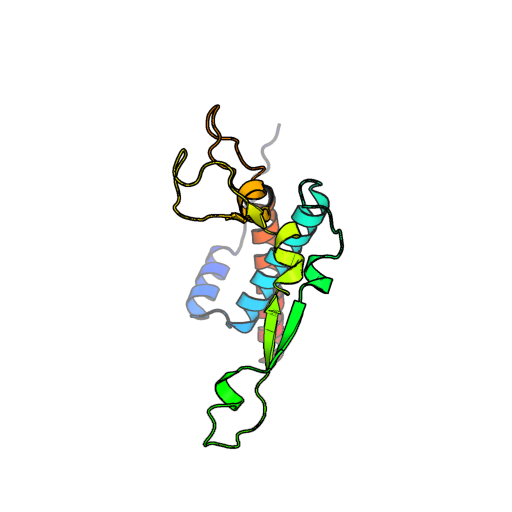A 1 71 ? 33.644 -7.087 16.063 1.00 51.47 71 LYS A C 1
ATOM 535 O O . LYS A 1 71 ? 33.244 -7.247 17.209 1.00 51.47 71 LYS A O 1
ATOM 540 N N . ARG A 1 72 ? 34.762 -7.610 15.552 1.00 52.22 72 ARG A N 1
ATOM 541 C CA . ARG A 1 72 ? 35.762 -8.559 16.087 1.00 52.22 72 ARG A CA 1
ATOM 542 C C . ARG A 1 72 ? 36.059 -8.564 17.605 1.00 52.22 72 ARG A C 1
ATOM 544 O O . ARG A 1 72 ? 36.699 -9.500 18.053 1.00 52.22 72 ARG A O 1
ATOM 551 N N . ASN A 1 73 ? 35.579 -7.592 18.386 1.00 51.94 73 ASN A N 1
ATOM 552 C CA . ASN A 1 73 ? 35.885 -7.400 19.808 1.00 51.94 73 ASN A CA 1
ATOM 553 C C . ASN A 1 73 ? 34.657 -7.332 20.748 1.00 51.94 73 ASN A C 1
ATOM 555 O O . ASN A 1 73 ? 34.830 -7.021 21.924 1.00 51.94 73 ASN A O 1
ATOM 559 N N . ARG A 1 74 ? 33.417 -7.563 20.286 1.00 55.72 74 ARG A N 1
ATOM 560 C CA . ARG A 1 74 ? 32.232 -7.596 21.173 1.00 55.72 74 ARG A CA 1
ATOM 561 C C . ARG A 1 74 ? 31.314 -8.760 20.810 1.00 55.72 74 ARG A C 1
ATOM 563 O O . ARG A 1 74 ? 30.590 -8.683 19.824 1.00 55.72 74 ARG A O 1
ATOM 570 N N . SER A 1 75 ? 31.336 -9.823 21.614 1.00 57.50 75 SER A N 1
ATOM 571 C CA . SER A 1 75 ? 30.389 -10.938 21.516 1.00 57.50 75 SER A CA 1
ATOM 572 C C . SER A 1 75 ? 28.999 -10.485 21.983 1.00 57.50 75 SER A C 1
ATOM 574 O O . SER A 1 75 ? 28.653 -10.598 23.159 1.00 57.50 75 SER A O 1
ATOM 576 N N . GLY A 1 76 ? 28.223 -9.890 21.079 1.00 63.66 76 GLY A N 1
ATOM 577 C CA . GLY A 1 76 ? 26.805 -9.588 21.290 1.00 63.66 76 GLY A CA 1
ATOM 578 C C . GLY A 1 76 ? 25.901 -10.737 20.834 1.00 63.66 76 GLY A C 1
ATOM 579 O O . GLY A 1 76 ? 26.352 -11.665 20.165 1.00 63.66 76 GLY A O 1
ATOM 580 N N . LYS A 1 77 ? 24.607 -10.670 21.173 1.00 68.19 77 LYS A N 1
ATOM 581 C CA . LYS A 1 77 ? 23.590 -11.560 20.586 1.00 68.19 77 LYS A CA 1
ATOM 582 C C . LYS A 1 77 ? 23.478 -11.286 19.081 1.00 68.19 77 LYS A C 1
ATOM 584 O O . LYS A 1 77 ? 23.588 -10.136 18.663 1.00 68.19 77 LYS A O 1
ATOM 589 N N . ALA A 1 78 ? 23.241 -12.330 18.288 1.00 71.44 78 ALA A N 1
ATOM 590 C CA . ALA A 1 78 ? 22.987 -12.182 16.859 1.00 71.44 78 ALA A CA 1
ATOM 591 C C . ALA A 1 78 ? 21.692 -11.382 16.637 1.00 71.44 78 ALA A C 1
ATOM 593 O O . ALA A 1 78 ? 20.618 -11.780 17.091 1.00 71.44 78 ALA A O 1
ATOM 594 N N . GLU A 1 79 ? 21.810 -10.241 15.961 1.00 77.25 79 GLU A N 1
ATOM 595 C CA . GLU A 1 79 ? 20.678 -9.461 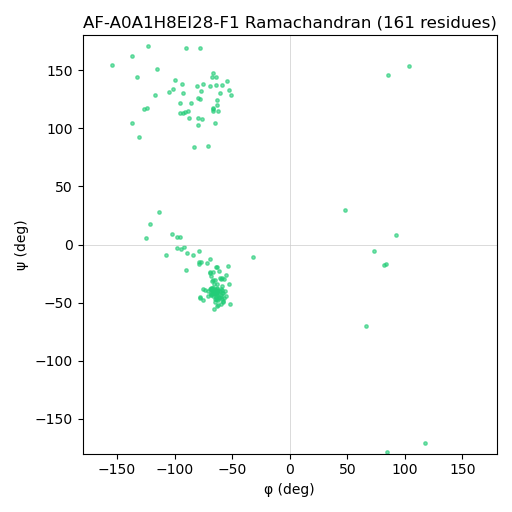15.467 1.00 77.25 79 GLU A CA 1
ATOM 596 C C . GLU A 1 79 ? 20.384 -9.882 14.030 1.00 77.25 79 GLU A C 1
ATOM 598 O O . GLU A 1 79 ? 21.304 -10.038 13.226 1.00 77.25 79 GLU A O 1
ATOM 603 N N . PHE A 1 80 ? 19.107 -10.030 13.693 1.00 81.56 80 PHE A N 1
ATOM 604 C CA . PHE A 1 80 ? 18.674 -10.373 12.347 1.00 81.56 80 PHE A CA 1
ATOM 605 C C . PHE A 1 80 ? 17.829 -9.241 11.770 1.00 81.56 80 PHE A C 1
ATOM 607 O O . PHE A 1 80 ? 16.870 -8.794 12.396 1.00 81.56 80 PHE A O 1
ATOM 614 N N . ASP A 1 81 ? 18.185 -8.802 10.568 1.00 81.19 81 ASP A N 1
ATOM 615 C CA . ASP A 1 81 ? 17.419 -7.853 9.775 1.00 81.19 81 ASP A CA 1
ATOM 616 C C . ASP A 1 81 ? 16.602 -8.621 8.726 1.00 81.19 81 ASP A C 1
ATOM 618 O O . ASP A 1 81 ? 17.066 -9.594 8.128 1.00 81.19 81 ASP A O 1
ATOM 622 N N . VAL A 1 82 ? 15.377 -8.164 8.474 1.00 84.56 82 VAL A N 1
ATOM 623 C CA . VAL A 1 82 ? 14.592 -8.620 7.322 1.00 84.56 82 VAL A CA 1
ATOM 624 C C . VAL A 1 82 ? 14.988 -7.761 6.130 1.00 84.56 82 VAL A C 1
ATOM 626 O O . VAL A 1 82 ? 14.866 -6.537 6.177 1.00 84.56 82 VAL A O 1
ATOM 629 N N . ALA A 1 83 ? 15.473 -8.390 5.067 1.00 83.75 83 ALA A N 1
ATO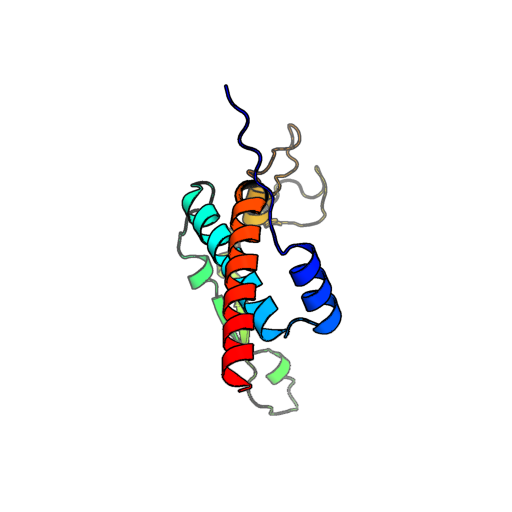M 630 C CA . ALA A 1 83 ? 15.976 -7.707 3.886 1.00 83.75 83 ALA A CA 1
ATOM 631 C C . ALA A 1 83 ? 15.501 -8.391 2.603 1.00 83.75 83 ALA A C 1
ATOM 633 O O . ALA A 1 83 ? 15.090 -9.549 2.612 1.00 83.75 83 ALA A O 1
ATOM 634 N N . ASN A 1 84 ? 15.574 -7.669 1.485 1.00 82.75 84 ASN A N 1
ATOM 635 C CA . ASN A 1 84 ? 15.340 -8.264 0.175 1.00 82.75 84 ASN A CA 1
ATOM 636 C C . ASN A 1 84 ? 16.595 -8.992 -0.313 1.00 82.75 84 ASN A C 1
ATOM 638 O O . ASN A 1 84 ? 17.702 -8.460 -0.217 1.00 82.75 84 ASN A O 1
ATOM 642 N N . ASN A 1 85 ? 16.396 -10.183 -0.866 1.00 84.31 85 ASN A N 1
ATOM 643 C CA . ASN A 1 85 ? 17.418 -11.029 -1.441 1.00 84.31 85 ASN A CA 1
ATOM 644 C C . ASN A 1 85 ? 18.049 -10.298 -2.632 1.00 84.31 85 ASN A C 1
ATOM 646 O O . ASN A 1 85 ? 17.356 -10.069 -3.631 1.00 84.31 85 ASN A O 1
ATOM 650 N N . PRO A 1 86 ? 19.345 -9.941 -2.555 1.00 82.62 86 PRO A N 1
ATOM 651 C CA . PRO A 1 86 ? 20.030 -9.265 -3.646 1.00 82.62 86 PRO A CA 1
ATOM 652 C C . PRO A 1 86 ? 20.009 -10.067 -4.947 1.00 82.62 86 PRO A C 1
ATOM 654 O O . PRO A 1 86 ? 19.981 -9.470 -6.024 1.00 82.62 86 PRO A O 1
ATOM 657 N N . ASP A 1 87 ? 19.959 -11.397 -4.848 1.00 83.81 87 ASP A N 1
ATOM 658 C CA . ASP A 1 87 ? 19.955 -12.296 -5.997 1.00 83.81 87 ASP A CA 1
ATOM 659 C C . ASP A 1 87 ? 18.675 -12.167 -6.816 1.00 83.81 87 ASP A C 1
ATOM 661 O O . ASP A 1 87 ? 18.699 -12.432 -8.007 1.00 83.81 87 ASP A O 1
ATOM 665 N N . LEU A 1 88 ? 17.574 -11.692 -6.224 1.00 83.31 88 LEU A N 1
ATOM 666 C CA . LEU A 1 88 ? 16.304 -11.457 -6.917 1.00 83.31 88 LEU A CA 1
ATOM 667 C C . LEU A 1 88 ? 16.138 -10.007 -7.389 1.00 83.31 88 LEU A C 1
ATOM 669 O O . LEU A 1 88 ? 15.095 -9.644 -7.936 1.00 83.31 88 LEU A O 1
ATOM 673 N N . ASN A 1 89 ? 17.168 -9.164 -7.261 1.00 81.12 89 ASN A N 1
ATOM 674 C CA . ASN A 1 89 ? 17.099 -7.786 -7.748 1.00 81.12 89 ASN A CA 1
ATOM 675 C C . ASN A 1 89 ? 16.841 -7.707 -9.257 1.00 81.12 89 ASN A C 1
ATOM 677 O O . ASN A 1 89 ? 16.192 -6.761 -9.686 1.00 81.12 89 ASN A O 1
ATOM 681 N N . PHE A 1 90 ? 17.273 -8.688 -10.058 1.00 80.38 90 PHE A N 1
ATOM 682 C CA . PHE A 1 90 ? 16.989 -8.701 -11.501 1.00 80.38 90 PHE A CA 1
ATOM 683 C C . PHE A 1 90 ? 15.485 -8.770 -11.822 1.00 80.38 90 PHE A C 1
ATOM 685 O O . PHE A 1 90 ? 15.077 -8.357 -12.906 1.00 80.38 90 PHE A O 1
ATOM 692 N N . VAL A 1 91 ? 14.666 -9.267 -10.886 1.00 79.69 91 VAL A N 1
ATOM 693 C CA . VAL A 1 91 ? 13.204 -9.321 -11.009 1.00 79.69 91 VAL A CA 1
ATOM 694 C C . VAL A 1 91 ? 12.589 -7.947 -10.726 1.00 79.69 91 VAL A C 1
ATOM 696 O O . VAL A 1 91 ? 11.744 -7.471 -11.481 1.00 79.69 91 VAL A O 1
ATOM 699 N N . PHE A 1 92 ? 13.024 -7.281 -9.652 1.00 76.12 92 PHE A N 1
ATOM 700 C CA . PHE A 1 92 ? 12.407 -6.031 -9.176 1.00 76.12 92 PHE A CA 1
ATOM 701 C C . PHE A 1 92 ? 13.003 -4.761 -9.780 1.00 76.12 92 PHE A C 1
ATOM 703 O O . PHE A 1 92 ? 12.365 -3.703 -9.777 1.00 76.12 92 PHE A O 1
ATOM 710 N N . GLN A 1 93 ? 14.235 -4.852 -10.269 1.00 79.81 93 GLN A N 1
ATOM 711 C CA . GLN A 1 93 ? 15.023 -3.737 -10.761 1.00 79.81 93 GLN A CA 1
ATOM 712 C C . GLN A 1 93 ? 15.458 -4.014 -12.195 1.00 79.81 93 GLN A C 1
ATOM 714 O O . GLN A 1 93 ? 16.224 -4.939 -12.469 1.00 79.81 93 GLN A O 1
ATOM 719 N N . LYS A 1 94 ? 15.013 -3.172 -13.128 1.00 76.75 94 LYS A N 1
ATOM 720 C CA . LYS A 1 94 ? 15.494 -3.237 -14.511 1.00 76.75 94 LYS A CA 1
ATOM 721 C C . LYS A 1 94 ? 16.675 -2.295 -14.680 1.00 76.75 94 LYS A C 1
ATOM 723 O O . LYS A 1 94 ? 16.595 -1.127 -14.301 1.00 76.75 94 LYS A O 1
ATOM 728 N N . LYS A 1 95 ? 17.768 -2.797 -15.261 1.00 76.00 95 LYS A N 1
ATOM 729 C CA . LYS A 1 95 ? 18.920 -1.963 -15.626 1.00 76.00 95 LYS A CA 1
ATOM 730 C C . LYS A 1 95 ? 18.489 -0.903 -16.636 1.00 76.00 95 LYS A C 1
ATOM 732 O O . LYS A 1 95 ? 17.852 -1.220 -17.643 1.00 76.00 95 LYS A O 1
ATOM 737 N N . ILE A 1 96 ? 18.848 0.345 -16.363 1.00 74.69 96 ILE A N 1
ATOM 738 C CA . ILE A 1 96 ? 18.630 1.452 -17.292 1.00 74.69 96 ILE A CA 1
ATOM 739 C C . ILE A 1 96 ? 19.741 1.394 -18.341 1.00 74.69 96 ILE A C 1
ATOM 741 O O . ILE A 1 96 ? 20.917 1.348 -17.997 1.00 74.69 96 ILE A O 1
ATOM 745 N N . LYS A 1 97 ? 19.370 1.361 -19.627 1.00 72.88 97 LYS A N 1
ATOM 746 C CA . LYS A 1 97 ? 20.337 1.240 -20.733 1.00 72.88 97 LYS A CA 1
ATOM 747 C C . LYS A 1 97 ? 21.273 2.447 -20.826 1.00 72.88 97 LYS A C 1
ATOM 749 O O . LYS A 1 97 ? 22.462 2.280 -21.051 1.00 72.88 97 LYS A O 1
ATOM 754 N N . GLU A 1 98 ? 20.727 3.649 -20.658 1.00 74.56 98 GLU A N 1
ATOM 755 C CA . GLU A 1 98 ? 21.457 4.916 -20.749 1.00 74.56 98 GLU A CA 1
ATOM 756 C C . GLU A 1 98 ? 21.118 5.764 -19.519 1.00 74.56 98 GLU A C 1
ATOM 758 O O . GLU A 1 98 ? 20.107 6.471 -19.484 1.00 74.56 98 GLU A O 1
ATOM 763 N N . VAL A 1 99 ? 21.933 5.641 -18.472 1.00 72.69 99 VAL A N 1
ATOM 764 C CA . VAL A 1 99 ? 21.739 6.380 -17.217 1.00 72.69 99 VAL A CA 1
ATOM 765 C C . VAL A 1 99 ? 21.892 7.879 -17.461 1.00 72.69 99 VAL A C 1
ATOM 767 O O . VAL A 1 99 ? 22.783 8.310 -18.185 1.00 72.69 99 VAL A O 1
ATOM 770 N N . GLY A 1 100 ? 21.004 8.684 -16.875 1.00 70.38 100 GLY A N 1
ATOM 771 C CA . GLY A 1 100 ? 21.048 10.145 -16.973 1.00 70.38 100 GLY A CA 1
ATOM 772 C C . GLY A 1 100 ? 20.437 10.745 -18.242 1.00 70.38 100 GLY A C 1
ATOM 773 O O . GLY A 1 100 ? 20.068 11.915 -18.220 1.00 70.38 100 GLY A O 1
ATOM 774 N N . LYS A 1 101 ? 20.225 9.968 -19.314 1.00 71.44 101 LYS A N 1
ATOM 775 C CA . LYS A 1 101 ? 19.729 10.498 -20.601 1.00 71.44 101 LYS A CA 1
ATOM 776 C C . LYS A 1 101 ? 18.325 11.110 -20.527 1.00 71.44 101 LYS A C 1
ATOM 778 O O . LYS A 1 101 ? 18.045 12.086 -21.214 1.00 71.44 101 LYS A O 1
ATOM 783 N N . TYR A 1 102 ? 17.452 10.558 -19.682 1.00 65.44 102 TYR A N 1
ATOM 784 C CA . TYR A 1 102 ? 16.064 11.021 -19.508 1.00 65.44 102 TYR A CA 1
ATOM 785 C C . TYR A 1 102 ? 15.748 11.444 -18.062 1.00 65.44 102 TYR A C 1
ATOM 787 O O . TYR A 1 102 ? 14.580 11.573 -17.687 1.00 65.44 102 TYR A O 1
ATOM 795 N N . GLY A 1 103 ? 16.795 11.690 -17.263 1.00 63.31 103 GLY A N 1
ATOM 796 C CA . GLY A 1 103 ? 16.723 12.057 -15.848 1.00 63.31 103 GLY A CA 1
ATOM 797 C C . GLY A 1 103 ? 17.074 10.913 -14.888 1.00 63.31 103 GLY A C 1
ATOM 798 O O . GLY A 1 103 ? 16.902 9.738 -15.205 1.00 63.31 103 GLY A O 1
ATOM 799 N N . GLY A 1 104 ? 17.557 11.281 -13.697 1.00 67.06 104 GLY A N 1
ATOM 800 C CA . GLY A 1 104 ? 17.957 10.352 -12.636 1.00 67.06 104 GLY A CA 1
ATOM 801 C C . GLY A 1 104 ? 19.395 9.834 -12.766 1.00 67.06 104 GLY A C 1
ATOM 802 O O . GLY A 1 104 ? 19.909 9.624 -13.860 1.00 67.06 104 GLY A O 1
ATOM 803 N N . THR A 1 105 ? 20.045 9.617 -11.623 1.00 71.19 105 THR A N 1
ATOM 804 C CA . THR A 1 105 ? 21.402 9.045 -11.512 1.00 71.19 105 THR A CA 1
ATOM 805 C C . THR A 1 105 ? 21.390 7.548 -11.196 1.00 71.19 105 THR A C 1
ATOM 807 O O . THR A 1 105 ? 22.444 6.917 -11.124 1.00 71.19 105 THR A O 1
ATOM 810 N N . SER A 1 106 ? 20.202 6.969 -10.994 1.00 73.00 106 SER A N 1
ATOM 811 C CA . SER A 1 106 ? 20.056 5.552 -10.669 1.00 73.00 106 SER A CA 1
ATOM 812 C C . SER A 1 106 ? 20.423 4.675 -11.864 1.00 73.00 106 SER A C 1
ATOM 814 O O . SER A 1 106 ? 20.003 4.927 -12.990 1.00 73.00 106 SER A O 1
ATOM 816 N N . GLN A 1 107 ? 21.167 3.603 -11.601 1.00 74.38 107 GLN A N 1
ATOM 817 C CA . GLN A 1 107 ? 21.508 2.568 -12.584 1.00 74.38 107 GLN A CA 1
ATOM 818 C C . GLN A 1 107 ? 20.330 1.615 -12.853 1.00 74.38 107 GLN A C 1
ATOM 820 O O . GLN A 1 107 ? 20.325 0.864 -13.834 1.00 74.38 107 GLN A O 1
ATOM 825 N N . THR A 1 108 ? 19.321 1.633 -11.979 1.00 74.56 108 THR A N 1
ATOM 826 C CA . THR A 1 108 ? 18.160 0.748 -12.041 1.00 74.56 108 THR A CA 1
ATOM 827 C C . THR A 1 108 ? 16.846 1.506 -11.870 1.00 74.56 108 THR A C 1
ATOM 829 O O . THR A 1 108 ? 16.752 2.484 -11.125 1.00 74.56 108 THR A O 1
ATOM 832 N N . GLY A 1 109 ? 15.816 1.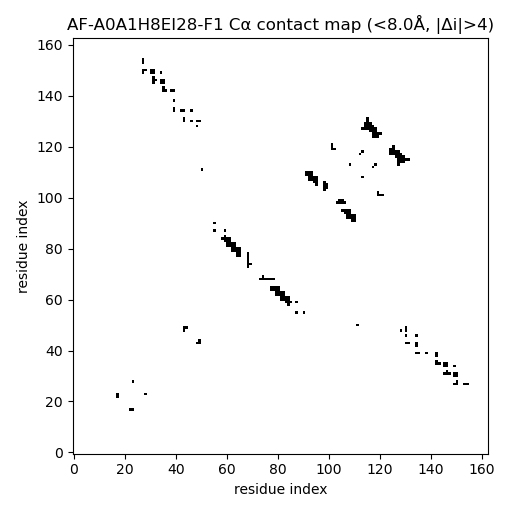052 -12.585 1.00 68.38 109 GLY A N 1
ATOM 833 C CA . GLY A 1 109 ? 14.434 1.503 -12.432 1.00 68.38 109 GLY A CA 1
ATOM 834 C C . GLY A 1 109 ? 13.617 0.494 -11.627 1.00 68.38 109 GLY A C 1
ATOM 835 O O . GLY A 1 109 ? 13.692 -0.710 -11.890 1.00 68.38 109 GLY A O 1
ATOM 836 N N . TYR A 1 110 ? 12.838 0.983 -10.658 1.00 70.06 110 TYR A N 1
ATOM 837 C CA . TYR A 1 110 ? 11.963 0.154 -9.829 1.00 70.06 110 TYR A CA 1
ATOM 838 C C . TYR A 1 110 ? 10.584 -0.003 -10.480 1.00 70.06 110 TYR A C 1
ATOM 840 O O . TYR A 1 110 ? 9.838 0.965 -10.631 1.00 70.06 110 TYR A O 1
ATOM 848 N N . TYR A 1 111 ? 10.251 -1.235 -10.865 1.00 66.56 111 TYR A N 1
ATOM 849 C CA . TYR A 1 111 ? 9.106 -1.536 -11.728 1.00 66.56 111 TYR A CA 1
ATOM 850 C C . TYR A 1 111 ? 7.726 -1.152 -11.143 1.00 66.56 111 TYR A C 1
ATOM 852 O O . TYR A 1 111 ? 6.935 -0.561 -11.880 1.00 66.56 111 TYR A O 1
ATOM 860 N N . PRO A 1 112 ? 7.426 -1.371 -9.843 1.00 68.38 112 PRO A N 1
ATOM 861 C CA . PRO A 1 112 ? 6.121 -1.003 -9.281 1.00 68.38 112 PRO A CA 1
ATOM 862 C C . PRO A 1 112 ? 5.824 0.502 -9.307 1.00 68.38 112 PRO A C 1
ATOM 864 O O . PRO A 1 112 ? 4.702 0.904 -9.594 1.00 68.38 112 PRO A O 1
ATOM 867 N N . ALA A 1 113 ? 6.826 1.347 -9.050 1.00 70.12 113 ALA A N 1
ATOM 868 C CA . ALA A 1 113 ? 6.635 2.798 -9.058 1.00 70.12 113 ALA A CA 1
ATOM 869 C C . ALA A 1 113 ? 6.379 3.328 -10.477 1.00 70.12 113 ALA A C 1
ATOM 871 O O . ALA A 1 113 ? 5.533 4.198 -10.669 1.00 70.12 113 ALA A O 1
ATOM 872 N N . SER A 1 114 ? 7.069 2.769 -11.475 1.00 72.06 114 SER A N 1
ATOM 873 C CA . SER A 1 114 ? 6.871 3.132 -12.881 1.00 72.06 114 SER A CA 1
ATOM 874 C C . SER A 1 114 ? 5.512 2.696 -13.430 1.00 72.06 114 SER A C 1
ATOM 876 O O . SER A 1 114 ? 5.006 3.346 -14.337 1.00 72.06 114 SER A O 1
ATOM 878 N N . MET A 1 115 ? 4.910 1.634 -12.887 1.00 76.56 115 MET A N 1
ATOM 879 C CA . MET A 1 115 ? 3.558 1.209 -13.262 1.00 76.56 115 MET A CA 1
ATOM 880 C C . MET A 1 115 ? 2.470 2.121 -12.694 1.00 76.56 115 MET A C 1
ATOM 882 O O . MET A 1 115 ? 1.507 2.416 -13.394 1.00 76.56 115 MET A O 1
ATOM 886 N N . GLU A 1 116 ? 2.623 2.594 -11.455 1.00 77.94 116 GLU A N 1
ATOM 887 C CA . GLU A 1 116 ? 1.644 3.494 -10.831 1.00 77.94 116 GLU A CA 1
ATOM 888 C C . GLU A 1 116 ? 1.754 4.921 -11.384 1.00 77.94 116 GLU A C 1
ATOM 890 O O . GLU A 1 116 ? 0.746 5.507 -11.760 1.00 77.94 116 GLU A O 1
ATOM 895 N N . TYR A 1 117 ? 2.967 5.476 -11.466 1.00 81.12 117 TYR A N 1
ATOM 896 C CA . TYR A 1 117 ? 3.178 6.902 -11.754 1.00 81.12 117 TYR A CA 1
ATOM 897 C C . TYR A 1 117 ? 3.725 7.197 -13.150 1.00 81.12 117 TYR A C 1
ATOM 899 O O . TYR A 1 117 ? 3.790 8.360 -13.543 1.00 81.12 117 TYR A O 1
ATOM 907 N N . GLY A 1 118 ? 4.123 6.173 -13.902 1.00 82.50 118 GLY A N 1
ATOM 908 C CA . GLY A 1 118 ? 4.730 6.339 -15.216 1.00 82.50 118 GLY A CA 1
ATOM 909 C C . GLY A 1 118 ? 6.233 6.589 -15.159 1.00 82.50 118 GLY A C 1
ATOM 910 O O . GLY A 1 118 ? 6.874 6.571 -14.104 1.00 82.50 118 GLY A O 1
ATOM 911 N N . PHE A 1 119 ? 6.829 6.786 -16.331 1.00 78.19 119 PHE A N 1
ATOM 912 C CA . PHE A 1 119 ? 8.262 7.025 -16.472 1.00 78.19 119 PHE A CA 1
ATOM 913 C C . PHE A 1 119 ? 8.591 7.806 -17.748 1.00 78.19 119 PHE A C 1
ATOM 915 O O . PHE A 1 119 ? 7.878 7.756 -18.750 1.00 78.19 119 PHE A O 1
ATOM 922 N N . LYS A 1 120 ? 9.716 8.527 -17.734 1.00 76.44 120 LYS A N 1
ATOM 923 C CA . LYS A 1 120 ? 10.242 9.194 -18.932 1.00 76.44 120 LYS A CA 1
ATOM 924 C C . LYS A 1 120 ? 10.915 8.175 -19.852 1.00 76.44 120 LYS A C 1
ATOM 926 O O . LYS A 1 120 ? 11.740 7.381 -19.406 1.00 76.44 120 LYS A O 1
ATOM 931 N N . SER A 1 121 ? 10.583 8.225 -21.137 1.00 74.62 121 SER A N 1
ATOM 932 C CA . SER A 1 121 ? 11.176 7.400 -22.191 1.00 74.62 121 SER A CA 1
ATOM 933 C C . SER A 1 121 ? 11.767 8.270 -23.306 1.00 74.62 121 SER A C 1
ATOM 935 O O . SER A 1 121 ? 11.507 9.470 -23.380 1.00 74.62 121 SER A O 1
ATOM 937 N N . ALA A 1 122 ? 12.503 7.642 -24.227 1.00 71.38 122 ALA A N 1
ATOM 938 C CA . ALA A 1 122 ? 13.070 8.297 -25.408 1.00 71.38 122 ALA A CA 1
ATOM 939 C C . ALA A 1 122 ? 12.042 9.018 -26.292 1.00 71.38 122 ALA A C 1
ATOM 941 O O . ALA A 1 122 ? 12.389 9.962 -26.992 1.00 71.38 122 ALA A O 1
ATOM 942 N N . LYS A 1 123 ? 10.784 8.566 -26.265 1.00 75.69 123 LYS A N 1
ATOM 943 C CA . LYS A 1 123 ? 9.692 9.097 -27.089 1.00 75.69 123 LYS A CA 1
ATOM 944 C C . LYS A 1 123 ? 8.758 10.033 -26.311 1.00 75.69 123 LYS A C 1
ATOM 946 O O . LYS A 1 123 ? 7.711 10.400 -26.826 1.00 75.69 123 LYS A O 1
ATOM 951 N N . GLY A 1 124 ? 9.118 10.398 -25.078 1.00 80.00 124 GLY A N 1
ATOM 952 C CA . GLY A 1 124 ? 8.285 11.195 -24.176 1.00 80.00 124 GLY A CA 1
ATOM 953 C C . GLY A 1 124 ? 7.903 10.449 -22.898 1.00 80.00 124 GLY A C 1
ATOM 954 O O . GLY A 1 124 ? 8.438 9.380 -22.589 1.00 80.00 124 GLY A O 1
ATOM 955 N N . PHE A 1 125 ? 6.999 11.037 -22.119 1.00 81.88 125 PHE A N 1
ATOM 956 C CA . PHE A 1 125 ? 6.524 10.459 -20.863 1.00 81.88 125 PHE A CA 1
ATOM 957 C C . PHE A 1 125 ? 5.497 9.353 -21.130 1.00 81.88 125 PHE A C 1
ATOM 959 O O . PHE A 1 125 ? 4.502 9.587 -21.809 1.00 81.88 125 PHE A O 1
ATOM 966 N N . VAL A 1 126 ? 5.746 8.156 -20.598 1.00 82.50 126 VAL A N 1
ATOM 967 C CA . VAL A 1 126 ? 4.775 7.060 -20.585 1.00 82.50 126 VAL A CA 1
ATOM 968 C C . VAL A 1 126 ? 3.986 7.184 -19.280 1.00 82.50 126 VAL A C 1
ATOM 970 O O . VAL A 1 126 ? 4.600 7.045 -18.218 1.00 82.50 126 VAL A O 1
ATOM 973 N N . PRO A 1 127 ? 2.677 7.486 -19.327 1.00 85.00 127 PRO A N 1
ATOM 974 C CA . PRO A 1 127 ? 1.870 7.634 -18.122 1.00 85.00 127 PRO A CA 1
ATOM 975 C C . PRO A 1 127 ? 1.721 6.300 -17.387 1.00 85.00 127 PRO A C 1
ATOM 977 O O . PRO A 1 127 ? 1.718 5.232 -18.002 1.00 85.00 127 PRO A O 1
ATOM 980 N N . GLY A 1 128 ? 1.625 6.382 -16.061 1.00 84.56 128 GLY A N 1
ATOM 981 C CA . GLY A 1 128 ? 1.290 5.240 -15.220 1.00 84.56 128 GLY A CA 1
ATOM 982 C C . GLY A 1 128 ? -0.203 4.945 -15.258 1.00 84.56 128 GLY A C 1
ATOM 983 O O . GLY A 1 128 ? -1.001 5.734 -15.759 1.00 84.56 128 GLY A O 1
ATOM 984 N N . HIS A 1 129 ? -0.579 3.800 -14.707 1.00 83.75 129 HIS A N 1
ATOM 985 C CA . HIS A 1 129 ? -1.970 3.375 -14.600 1.00 83.75 129 HIS A CA 1
ATOM 986 C C . HIS A 1 129 ? -2.726 4.049 -13.452 1.00 83.75 129 HIS A C 1
ATOM 988 O O . HIS A 1 129 ? -3.944 3.931 -13.422 1.00 83.75 129 HIS A O 1
ATOM 994 N N . HIS A 1 130 ? -2.025 4.685 -12.503 1.00 84.31 130 HIS A N 1
ATOM 995 C CA . HIS A 1 130 ? -2.608 5.366 -11.340 1.00 84.31 130 HIS A CA 1
ATOM 996 C C . HIS A 1 130 ? -3.664 4.537 -10.588 1.00 84.31 130 HIS A C 1
ATOM 998 O O . HIS A 1 130 ? -4.582 5.072 -9.975 1.00 84.31 130 HIS A O 1
ATOM 1004 N N . TYR A 1 131 ? -3.542 3.207 -10.600 1.00 83.38 131 TYR A N 1
ATOM 1005 C CA . TYR A 1 131 ? -4.618 2.328 -10.159 1.00 83.38 131 TYR A CA 1
ATOM 1006 C C . TYR A 1 131 ? -4.852 2.402 -8.650 1.00 83.38 131 TYR A C 1
ATOM 1008 O O . TYR A 1 131 ? -5.951 2.079 -8.202 1.00 83.38 131 TYR A O 1
ATOM 1016 N N . MET A 1 132 ? -3.863 2.801 -7.840 1.00 84.56 132 MET A N 1
ATOM 1017 C CA . MET A 1 132 ? -4.093 3.045 -6.414 1.00 84.56 132 MET A CA 1
ATOM 1018 C C . MET A 1 132 ? -4.778 4.389 -6.198 1.00 84.56 132 MET A C 1
ATOM 1020 O O . MET A 1 132 ? -5.722 4.462 -5.410 1.00 84.56 132 MET A O 1
ATOM 1024 N N . ARG A 1 133 ? -4.304 5.429 -6.889 1.00 85.19 133 ARG A N 1
ATOM 1025 C CA . ARG A 1 133 ? -4.836 6.788 -6.773 1.00 85.19 133 ARG A CA 1
ATOM 1026 C C . ARG A 1 133 ? -6.269 6.880 -7.286 1.00 85.19 133 ARG A C 1
ATOM 1028 O O . ARG A 1 133 ? -7.151 7.247 -6.519 1.00 85.19 133 ARG A O 1
ATOM 1035 N N . ASP A 1 134 ? -6.503 6.476 -8.525 1.00 88.31 134 ASP A N 1
ATOM 1036 C CA . ASP A 1 134 ? -7.797 6.601 -9.193 1.00 88.31 134 ASP A CA 1
ATOM 1037 C C . ASP A 1 134 ? -8.864 5.775 -8.468 1.00 88.31 134 ASP A C 1
ATOM 1039 O O . ASP A 1 134 ? -9.992 6.222 -8.284 1.00 88.31 134 ASP A O 1
ATOM 1043 N N . THR A 1 135 ? -8.497 4.591 -7.959 1.00 87.06 135 THR A N 1
ATOM 1044 C CA . THR A 1 135 ? -9.414 3.774 -7.148 1.00 87.06 135 THR A CA 1
ATOM 1045 C C . THR A 1 135 ? -9.725 4.428 -5.802 1.00 87.06 135 THR A C 1
ATOM 1047 O O . THR A 1 135 ? -10.846 4.315 -5.310 1.00 87.06 135 THR A O 1
ATOM 1050 N N . ALA A 1 136 ? -8.749 5.087 -5.172 1.00 86.69 136 ALA A N 1
ATOM 1051 C CA . ALA A 1 136 ? -8.977 5.789 -3.914 1.00 86.69 136 ALA A CA 1
ATOM 1052 C C . ALA A 1 136 ? -9.875 7.020 -4.107 1.00 86.69 136 ALA A C 1
ATOM 1054 O O . ALA A 1 136 ? -10.775 7.231 -3.298 1.00 86.69 136 ALA A O 1
ATOM 1055 N N . GLU A 1 137 ? -9.660 7.784 -5.181 1.00 90.31 137 GLU A N 1
ATOM 1056 C CA . GLU A 1 137 ? -10.478 8.948 -5.542 1.00 90.31 137 GLU A CA 1
ATOM 1057 C C . GLU A 1 137 ? -11.908 8.522 -5.923 1.00 90.31 137 GLU A C 1
ATOM 1059 O O . GLU A 1 137 ? -12.878 9.084 -5.418 1.00 90.31 137 GLU A O 1
ATOM 1064 N N . ALA A 1 138 ? -12.072 7.461 -6.720 1.00 90.00 138 ALA A N 1
ATOM 1065 C CA . ALA A 1 138 ? -13.390 6.960 -7.120 1.00 90.00 138 ALA A CA 1
ATOM 1066 C C . ALA A 1 138 ? -14.235 6.423 -5.947 1.00 90.00 138 ALA A C 1
ATOM 1068 O O . ALA A 1 138 ? -15.463 6.492 -5.979 1.00 90.00 138 ALA A O 1
ATOM 1069 N N . GLU A 1 139 ? -13.597 5.875 -4.909 1.00 91.25 139 GLU A N 1
ATOM 1070 C CA . GLU A 1 139 ? -14.281 5.286 -3.751 1.00 91.25 139 GLU A CA 1
ATOM 1071 C C . GLU A 1 139 ? -14.373 6.252 -2.556 1.00 91.25 139 GLU A C 1
ATOM 1073 O O . GLU A 1 139 ? -14.839 5.849 -1.488 1.00 91.25 139 GLU A O 1
ATOM 1078 N N . GLU A 1 140 ? -13.964 7.518 -2.707 1.00 90.00 140 GLU A N 1
ATOM 1079 C CA . GLU A 1 140 ? -13.865 8.483 -1.605 1.00 90.00 140 GLU A CA 1
ATOM 1080 C C . GLU A 1 140 ? -15.168 8.579 -0.798 1.00 90.00 140 GLU A C 1
ATOM 1082 O O . GLU A 1 140 ? -15.163 8.388 0.421 1.00 90.00 140 GLU A O 1
ATOM 1087 N N . SER A 1 141 ? -16.309 8.782 -1.464 1.00 89.12 141 SER A N 1
ATOM 1088 C CA . SER A 1 141 ? -17.608 8.898 -0.788 1.00 89.12 141 SER A CA 1
ATOM 1089 C C . SER A 1 141 ? -18.026 7.602 -0.082 1.00 89.12 141 SER A C 1
ATOM 1091 O O . SER A 1 141 ? -18.562 7.634 1.028 1.00 89.12 141 SER A O 1
ATOM 1093 N N . ALA A 1 142 ? -17.761 6.438 -0.686 1.00 90.25 142 ALA A N 1
ATOM 1094 C CA . ALA A 1 142 ? -18.084 5.139 -0.091 1.00 90.25 142 ALA A CA 1
ATOM 1095 C C . ALA A 1 142 ? -17.220 4.856 1.150 1.00 90.25 142 ALA A C 1
ATOM 1097 O O . ALA A 1 142 ? -17.712 4.359 2.169 1.00 90.25 142 ALA A O 1
ATOM 1098 N N . VAL A 1 143 ? -15.942 5.228 1.088 1.00 89.69 143 VAL A N 1
ATOM 1099 C CA . VAL A 1 143 ? -14.992 5.139 2.197 1.00 89.69 143 VAL A CA 1
ATOM 1100 C C . VAL A 1 143 ? -15.396 6.067 3.334 1.00 89.69 143 VAL A C 1
ATOM 1102 O O . VAL A 1 143 ? -15.448 5.614 4.478 1.00 89.69 143 VAL A O 1
ATOM 1105 N N . GLN A 1 144 ? -15.731 7.326 3.039 1.00 88.81 144 GLN A N 1
ATOM 1106 C CA . GLN A 1 144 ? -16.190 8.295 4.036 1.00 88.81 144 GLN A CA 1
ATOM 1107 C C . GLN A 1 144 ? -17.434 7.786 4.769 1.00 88.81 144 GLN A C 1
ATOM 1109 O O . GLN A 1 144 ? -17.435 7.716 5.999 1.00 88.81 144 GLN A O 1
ATOM 1114 N N . ASN A 1 145 ? -18.445 7.323 4.029 1.00 90.25 145 ASN A N 1
ATOM 1115 C CA . ASN A 1 145 ? -19.659 6.755 4.617 1.00 90.25 145 ASN A CA 1
ATOM 1116 C C . ASN A 1 145 ? -19.348 5.552 5.511 1.00 90.25 145 ASN A C 1
ATOM 1118 O O . ASN A 1 145 ? -19.880 5.439 6.617 1.00 90.25 145 ASN A O 1
ATOM 1122 N N . LYS A 1 146 ? -18.435 4.671 5.082 1.00 91.62 146 LYS A N 1
ATOM 1123 C CA . LYS A 1 146 ? -18.047 3.517 5.898 1.00 91.62 146 LYS A CA 1
ATOM 1124 C C . LYS A 1 146 ? -17.289 3.913 7.157 1.00 91.62 146 LYS A C 1
ATOM 1126 O O . LYS A 1 146 ? -17.473 3.295 8.205 1.00 91.62 146 LYS A O 1
ATOM 1131 N N . MET A 1 147 ? -16.418 4.912 7.057 1.00 89.44 147 MET A N 1
ATOM 1132 C CA . MET A 1 147 ? -15.691 5.443 8.201 1.00 89.44 147 MET A CA 1
ATOM 1133 C C . MET A 1 147 ? -16.656 6.052 9.215 1.00 89.44 147 MET A C 1
ATOM 1135 O O . MET A 1 147 ? -16.564 5.700 10.388 1.00 89.44 147 MET A O 1
ATOM 1139 N N . LEU A 1 148 ? -17.608 6.876 8.770 1.00 88.38 148 LEU A N 1
ATOM 1140 C CA . LEU A 1 148 ? -18.646 7.450 9.628 1.00 88.38 148 LEU A CA 1
ATOM 1141 C C . LEU A 1 148 ? -19.484 6.359 10.300 1.00 88.38 148 LEU A C 1
ATOM 1143 O O . LEU A 1 148 ? -19.613 6.368 11.518 1.00 88.38 148 LEU A O 1
ATOM 1147 N N . GLU A 1 149 ? -19.942 5.354 9.548 1.00 90.50 149 GLU A N 1
ATOM 1148 C CA . GLU A 1 149 ? -20.695 4.219 10.097 1.00 90.50 149 GLU A CA 1
ATOM 1149 C C . GLU A 1 149 ? -19.921 3.502 11.219 1.00 90.50 149 GLU A C 1
ATOM 1151 O O . GLU A 1 149 ? -20.484 3.155 12.259 1.00 90.50 149 GLU A O 1
ATOM 1156 N N . VAL A 1 150 ? -18.619 3.265 11.023 1.00 90.44 150 VAL A N 1
ATOM 1157 C CA . VAL A 1 150 ? -17.776 2.588 12.019 1.00 90.44 150 VAL A CA 1
ATOM 1158 C C . VAL A 1 150 ? -17.520 3.477 13.233 1.00 90.44 150 VAL A C 1
ATOM 1160 O O . VAL A 1 150 ? -17.543 2.962 14.348 1.00 90.44 150 VAL A O 1
ATOM 1163 N N . ILE A 1 151 ? -17.291 4.779 13.037 1.00 87.38 151 ILE A N 1
ATOM 1164 C CA . ILE A 1 151 ? -17.101 5.737 14.134 1.00 87.38 151 ILE A CA 1
ATOM 1165 C C . ILE A 1 151 ? -18.365 5.807 14.985 1.00 87.38 151 ILE A C 1
ATOM 1167 O O . ILE A 1 151 ? -18.273 5.604 16.192 1.00 87.38 151 ILE A O 1
ATOM 1171 N N . SER A 1 152 ? -19.531 6.020 14.370 1.00 85.75 152 SER A N 1
ATOM 1172 C CA . SER A 1 152 ? -20.807 6.115 15.082 1.00 85.75 152 SER A CA 1
ATOM 1173 C C . SER A 1 152 ? -21.090 4.853 15.894 1.00 85.75 152 SER A C 1
ATOM 1175 O O . SER A 1 152 ? -21.322 4.940 17.093 1.00 85.75 152 SER A O 1
ATOM 1177 N N . LYS A 1 153 ? -20.946 3.660 15.295 1.00 88.12 153 LYS A N 1
ATOM 1178 C CA . LYS A 1 153 ? -21.162 2.389 16.012 1.00 88.12 153 LYS A CA 1
ATOM 1179 C C . LYS A 1 153 ? -20.232 2.202 17.208 1.00 88.12 153 LYS A C 1
ATOM 1181 O O . LYS A 1 153 ? -20.630 1.617 18.212 1.00 88.12 153 LYS A O 1
ATOM 1186 N N . ASP A 1 154 ? -18.978 2.619 17.076 1.00 85.06 154 ASP A N 1
ATOM 1187 C CA . ASP A 1 154 ? -17.985 2.466 18.139 1.00 85.06 154 ASP A CA 1
ATOM 1188 C C . ASP A 1 154 ? -18.216 3.481 19.268 1.00 85.06 154 ASP A C 1
ATOM 1190 O O . ASP A 1 154 ? -18.112 3.121 20.436 1.00 85.06 154 ASP A O 1
ATOM 1194 N N . ILE A 1 155 ? -18.600 4.716 18.932 1.00 82.25 155 ILE A N 1
ATOM 1195 C CA . ILE A 1 155 ? -19.016 5.740 19.898 1.00 82.25 155 ILE A CA 1
ATOM 1196 C C . ILE A 1 155 ? -20.268 5.287 20.657 1.00 82.25 155 ILE A C 1
ATOM 1198 O O . ILE A 1 155 ? -20.263 5.321 21.886 1.00 82.25 155 ILE A O 1
ATOM 1202 N N . ASP A 1 156 ? -21.294 4.793 19.963 1.00 83.19 156 ASP A N 1
ATOM 1203 C CA . ASP A 1 156 ? -22.517 4.281 20.593 1.00 83.19 156 ASP A CA 1
ATOM 1204 C C . ASP A 1 156 ? -22.208 3.130 21.563 1.00 83.19 156 ASP A C 1
ATOM 1206 O O . ASP A 1 156 ? -22.793 3.021 22.642 1.00 83.19 156 ASP A O 1
ATOM 1210 N N . ALA A 1 157 ? -21.273 2.248 21.193 1.00 81.12 157 ALA A N 1
ATOM 1211 C CA . ALA A 1 157 ? -20.829 1.155 22.052 1.00 81.12 157 ALA A CA 1
ATOM 1212 C C . ALA A 1 157 ? -20.087 1.665 23.298 1.00 81.12 157 ALA A C 1
ATOM 1214 O O . ALA A 1 157 ? -20.323 1.157 24.394 1.00 81.12 157 ALA A O 1
ATOM 1215 N N . LEU A 1 158 ? -19.233 2.683 23.151 1.00 77.81 158 LEU A N 1
ATOM 1216 C CA . LEU A 1 158 ? -18.551 3.323 24.278 1.00 77.81 158 LEU A CA 1
ATOM 1217 C C . LEU A 1 158 ? -19.545 4.005 25.224 1.00 77.81 158 LEU A C 1
ATOM 1219 O O . LEU A 1 158 ? -19.438 3.836 26.434 1.00 77.81 158 LEU A O 1
ATOM 1223 N N . GLN A 1 159 ? -20.548 4.707 24.693 1.00 72.19 159 GLN A N 1
ATOM 1224 C CA . GLN A 1 159 ? -21.597 5.331 25.502 1.00 72.19 159 GLN A CA 1
ATOM 1225 C C . GLN A 1 159 ? -22.427 4.311 26.288 1.00 72.19 159 GLN A C 1
ATOM 1227 O O . GLN A 1 159 ? -22.748 4.550 27.450 1.00 72.19 159 GLN A O 1
ATOM 1232 N N . ARG A 1 160 ? -22.757 3.160 25.685 1.00 73.44 160 ARG A N 1
ATOM 1233 C CA . ARG A 1 160 ? -23.477 2.074 26.375 1.00 73.44 160 ARG A CA 1
ATOM 1234 C C . ARG A 1 160 ? -22.648 1.415 27.478 1.00 73.44 160 ARG A C 1
ATOM 1236 O O . ARG A 1 160 ? -23.231 0.967 28.453 1.00 73.44 160 ARG A O 1
ATOM 1243 N N . GLY A 1 161 ? -21.324 1.358 27.324 1.00 60.72 161 GLY A N 1
ATOM 1244 C CA . GLY A 1 161 ? -20.406 0.783 28.314 1.00 60.72 161 GLY A CA 1
ATOM 1245 C C . GLY A 1 161 ? -19.985 1.727 29.448 1.00 60.72 161 GLY A C 1
ATOM 1246 O O . GLY A 1 161 ? -19.334 1.271 30.379 1.00 60.72 161 GLY A O 1
ATOM 1247 N N . MET A 1 162 ? -20.317 3.023 29.372 1.00 54.06 162 MET A N 1
ATOM 1248 C CA . MET A 1 162 ? -20.105 3.990 30.464 1.00 54.06 162 MET A CA 1
ATOM 1249 C C . MET A 1 162 ? -21.292 4.085 31.438 1.00 54.06 162 MET A C 1
ATOM 1251 O O . MET A 1 162 ? -21.182 4.801 32.431 1.00 54.06 162 MET A O 1
ATOM 1255 N N . LYS A 1 163 ? -22.419 3.425 31.138 1.00 40.91 163 LYS A N 1
ATOM 1256 C CA . LYS A 1 163 ? -23.571 3.322 32.043 1.00 40.91 163 LYS A CA 1
ATOM 1257 C C . LYS A 1 163 ? -23.394 2.197 33.051 1.00 40.91 163 LYS A C 1
ATOM 1259 O O . LYS A 1 163 ? -22.854 1.143 32.653 1.00 40.91 163 LYS A O 1
#

pLDDT: mean 75.81, std 12.3, range [40.91, 92.0]

Solvent-accessible surface area (backbone atoms only — not comparable to full-atom values): 9785 Å² total; per-residue (Å²): 131,86,81,84,82,81,81,79,81,60,58,67,57,51,53,50,48,54,59,72,58,67,62,79,55,67,66,45,53,53,52,13,52,49,54,24,51,51,52,44,50,53,51,39,71,68,62,76,75,61,80,80,87,82,53,56,74,65,73,21,59,37,81,40,74,42,69,79,42,63,51,92,85,50,96,58,75,85,46,70,41,82,42,72,38,73,88,50,38,74,78,54,34,45,74,48,92,63,63,49,78,74,62,60,86,55,61,53,45,58,55,72,60,37,48,38,68,21,46,67,49,99,90,46,74,44,78,31,70,33,50,68,58,55,44,45,64,74,40,41,68,63,31,51,54,49,22,51,54,44,35,51,56,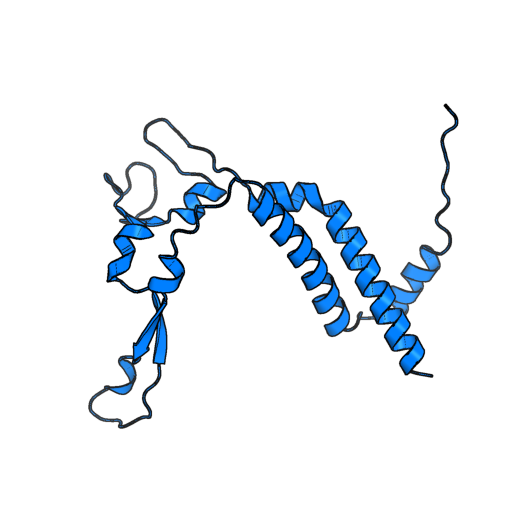48,51,54,49,52,59,62,69,74,106